Protein AF-A0A858CM31-F1 (afdb_monomer)

Structure (mmCIF, N/CA/C/O backbone):
data_AF-A0A858CM31-F1
#
_entry.id   AF-A0A858CM31-F1
#
loop_
_atom_site.group_PDB
_atom_site.id
_atom_site.type_symbol
_atom_site.label_atom_id
_atom_site.label_alt_id
_atom_site.label_comp_id
_atom_site.label_asym_id
_atom_site.label_entity_id
_atom_site.label_seq_id
_atom_site.pdbx_PDB_ins_code
_atom_site.Cartn_x
_atom_site.Cartn_y
_atom_site.Cartn_z
_atom_site.occupancy
_atom_site.B_iso_or_equiv
_atom_site.auth_seq_id
_atom_site.auth_comp_id
_atom_site.auth_asym_id
_atom_site.auth_atom_id
_atom_site.pdbx_PDB_model_num
ATOM 1 N N . MET A 1 1 ? -11.892 9.711 -0.825 1.00 43.00 1 MET A N 1
ATOM 2 C CA . MET A 1 1 ? -11.082 8.544 -1.219 1.00 43.00 1 MET A CA 1
ATOM 3 C C . MET A 1 1 ? -11.319 7.509 -0.141 1.00 43.00 1 MET A C 1
ATOM 5 O O . MET A 1 1 ? -11.175 7.857 1.019 1.00 43.00 1 MET A O 1
ATOM 9 N N . SER A 1 2 ? -11.860 6.347 -0.487 1.00 52.41 2 SER A N 1
ATOM 10 C CA . SER A 1 2 ? -12.220 5.303 0.479 1.00 52.41 2 SER A CA 1
ATOM 11 C C . SER A 1 2 ? -10.970 4.525 0.893 1.00 52.41 2 SER A C 1
ATOM 13 O O . SER A 1 2 ? -10.257 4.036 0.016 1.00 52.41 2 SER A O 1
ATOM 15 N N . ASP A 1 3 ? -10.716 4.409 2.197 1.00 65.19 3 ASP A N 1
ATOM 16 C CA . ASP A 1 3 ? -9.634 3.590 2.759 1.00 65.19 3 ASP A CA 1
ATOM 17 C C . ASP A 1 3 ? -9.945 2.103 2.543 1.00 65.19 3 ASP A C 1
ATOM 19 O O . ASP A 1 3 ? -10.575 1.444 3.372 1.00 65.19 3 ASP A O 1
ATOM 23 N N . THR A 1 4 ? -9.540 1.565 1.390 1.00 80.25 4 THR A N 1
ATOM 24 C CA . THR A 1 4 ? -9.921 0.212 0.947 1.00 80.25 4 THR A CA 1
ATOM 25 C C . THR A 1 4 ? -9.427 -0.876 1.895 1.00 80.25 4 THR A C 1
ATOM 27 O O . THR A 1 4 ? -10.120 -1.872 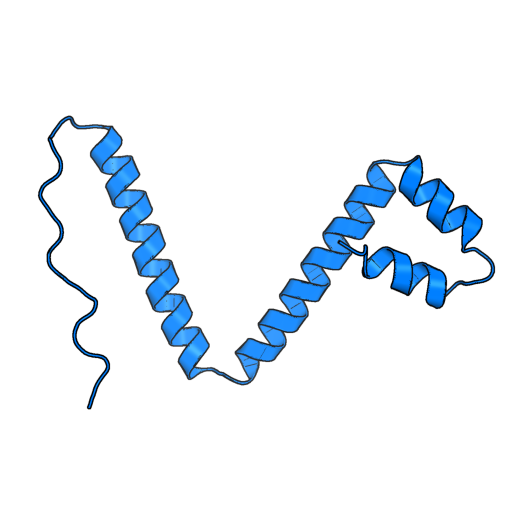2.097 1.00 80.25 4 THR A O 1
ATOM 30 N N . TYR A 1 5 ? -8.271 -0.675 2.530 1.00 85.06 5 TYR A N 1
ATOM 31 C CA . TYR A 1 5 ? -7.736 -1.624 3.503 1.00 85.06 5 TYR A CA 1
ATOM 32 C C . TYR A 1 5 ? -8.515 -1.613 4.829 1.00 85.06 5 TYR A C 1
ATOM 34 O O . TYR A 1 5 ? -8.786 -2.675 5.395 1.00 85.06 5 TYR A O 1
ATOM 42 N N . LEU A 1 6 ? -8.925 -0.433 5.308 1.00 88.94 6 LEU A N 1
ATOM 43 C CA . LEU A 1 6 ? -9.746 -0.294 6.515 1.00 88.94 6 LEU A CA 1
ATOM 44 C C . LEU A 1 6 ? -11.108 -0.968 6.322 1.00 88.94 6 LEU A C 1
ATOM 46 O O . LEU A 1 6 ? -11.501 -1.809 7.127 1.00 88.94 6 LEU A O 1
ATOM 50 N N . GLU A 1 7 ? -11.784 -0.653 5.217 1.00 90.06 7 GLU A N 1
ATOM 51 C CA . GLU A 1 7 ? -13.069 -1.246 4.831 1.00 90.06 7 GLU A CA 1
ATOM 52 C C . GLU A 1 7 ? -12.971 -2.776 4.703 1.00 90.06 7 GLU A C 1
ATOM 54 O O . GLU A 1 7 ? -13.797 -3.512 5.245 1.00 90.06 7 GLU A O 1
ATOM 59 N N . SER A 1 8 ? -11.914 -3.278 4.054 1.00 88.62 8 SER A N 1
ATOM 60 C CA . SER A 1 8 ? -11.646 -4.718 3.936 1.00 88.62 8 SER A CA 1
ATOM 61 C C . SER A 1 8 ? -11.439 -5.380 5.304 1.00 88.62 8 SER A C 1
ATOM 63 O O . SER A 1 8 ? -11.981 -6.455 5.578 1.00 88.62 8 SER A O 1
ATOM 65 N N . THR A 1 9 ? -10.718 -4.712 6.208 1.00 88.88 9 THR A N 1
ATOM 66 C CA . THR A 1 9 ? -10.468 -5.205 7.569 1.00 88.88 9 THR A CA 1
ATOM 67 C C . THR A 1 9 ? -11.755 -5.244 8.396 1.00 88.88 9 THR A C 1
ATOM 69 O O . THR A 1 9 ? -12.032 -6.255 9.042 1.00 88.88 9 THR A O 1
ATOM 72 N N . ILE A 1 10 ? -12.581 -4.196 8.326 1.00 92.38 10 ILE A N 1
ATOM 73 C CA . ILE A 1 10 ? -13.891 -4.133 8.989 1.00 92.38 10 ILE A CA 1
ATOM 74 C C . ILE A 1 10 ? -14.828 -5.217 8.443 1.00 92.38 10 ILE A C 1
ATOM 76 O O . ILE A 1 10 ? -15.455 -5.934 9.219 1.00 92.38 10 ILE A O 1
ATOM 80 N N . SER A 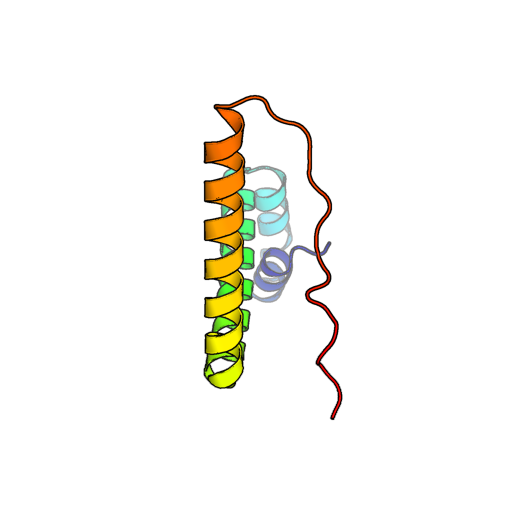1 11 ? -14.878 -5.400 7.122 1.00 92.50 11 SER A N 1
ATOM 81 C CA . SER A 1 11 ? -15.687 -6.442 6.476 1.00 92.50 11 SER A CA 1
ATOM 82 C C . SER A 1 11 ? -15.269 -7.854 6.904 1.00 92.50 11 SER A C 1
ATOM 84 O O . SER A 1 11 ? -16.111 -8.730 7.113 1.00 92.50 11 SER A O 1
ATOM 86 N N . ARG A 1 12 ? -13.964 -8.080 7.105 1.00 93.56 12 ARG A N 1
ATOM 87 C CA . ARG A 1 12 ? -13.430 -9.365 7.577 1.00 93.56 12 ARG A CA 1
ATOM 88 C C . ARG A 1 12 ? -13.696 -9.615 9.063 1.00 93.56 12 ARG A C 1
ATOM 90 O O . ARG A 1 12 ? -13.817 -10.770 9.469 1.00 93.56 12 ARG A O 1
ATOM 97 N N . PHE A 1 13 ? -13.803 -8.551 9.857 1.00 93.75 13 PHE A N 1
ATOM 98 C CA . PHE A 1 13 ? -13.998 -8.605 11.305 1.00 93.75 13 PHE A CA 1
ATOM 99 C C . PHE A 1 13 ? -15.150 -7.692 11.763 1.00 93.75 13 PHE A C 1
ATOM 101 O O . PHE A 1 13 ? -14.935 -6.779 12.563 1.00 93.75 13 PHE A O 1
ATOM 108 N N . PRO A 1 14 ? -16.396 -7.951 11.324 1.00 93.38 14 PRO A N 1
ATOM 109 C CA . PRO A 1 14 ? -17.515 -7.030 11.537 1.00 93.38 14 PRO A CA 1
ATOM 110 C C . PRO A 1 14 ? -17.872 -6.862 13.018 1.00 93.38 14 PRO A C 1
ATOM 112 O O . PRO A 1 14 ? -18.304 -5.793 13.433 1.00 93.38 14 PRO A O 1
ATOM 115 N N . ALA A 1 15 ? -17.626 -7.886 13.841 1.00 96.31 15 ALA A N 1
ATOM 116 C CA . ALA A 1 15 ? -1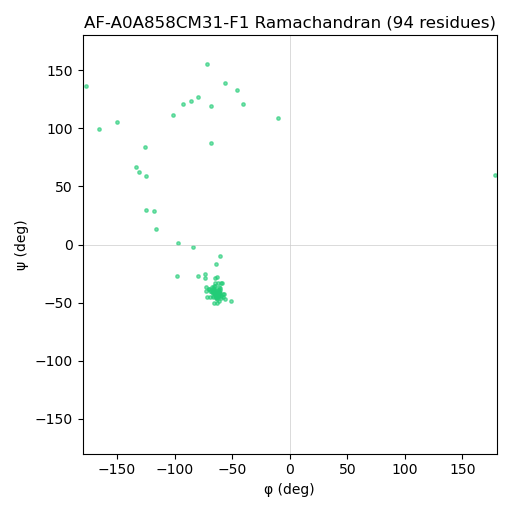7.820 -7.821 15.291 1.00 96.31 15 ALA A CA 1
ATOM 117 C C . ALA A 1 15 ? -16.902 -6.799 15.994 1.00 96.31 15 ALA A C 1
ATOM 119 O O . ALA A 1 15 ? -17.164 -6.434 17.135 1.00 96.31 15 ALA A O 1
ATOM 120 N N . PHE A 1 16 ? -15.835 -6.350 15.327 1.00 94.62 16 PHE A N 1
A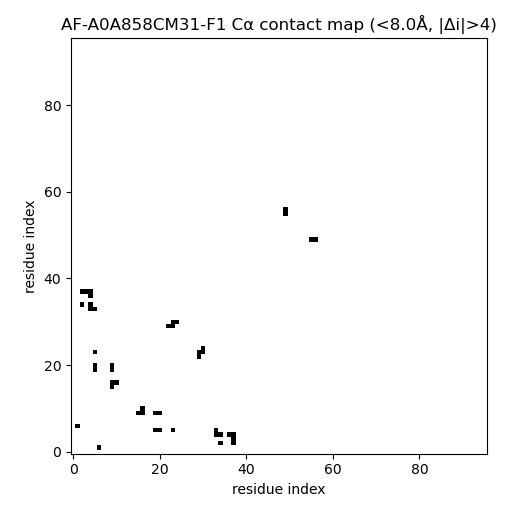TOM 121 C CA . PHE A 1 16 ? -14.858 -5.395 15.849 1.00 94.62 16 PHE A CA 1
ATOM 122 C C . PHE A 1 16 ? -14.850 -4.077 15.065 1.00 94.62 16 PHE A C 1
ATOM 124 O O . PHE A 1 16 ? -13.925 -3.287 15.234 1.00 94.62 16 PHE A O 1
ATOM 131 N N . ALA A 1 17 ? -15.857 -3.832 14.218 1.00 93.50 17 ALA A N 1
ATOM 132 C CA . ALA A 1 17 ? -15.913 -2.671 13.330 1.00 93.50 17 ALA A CA 1
ATOM 133 C C . ALA A 1 17 ? -15.675 -1.346 14.072 1.00 93.50 17 ALA A C 1
ATOM 135 O O . ALA A 1 17 ? -14.820 -0.561 13.666 1.00 93.50 17 ALA A O 1
ATOM 136 N N . ASP A 1 18 ? -16.369 -1.149 15.195 1.00 94.62 18 ASP A N 1
ATOM 137 C CA . ASP A 1 18 ? -16.272 0.075 15.992 1.00 94.62 18 ASP A CA 1
ATOM 138 C C . ASP A 1 18 ? -14.865 0.268 16.573 1.00 94.62 18 ASP A C 1
ATOM 140 O O . ASP A 1 18 ? -14.292 1.348 16.463 1.00 94.62 18 ASP A O 1
ATOM 144 N N . VAL A 1 19 ? -14.268 -0.803 17.106 1.00 95.75 19 VAL A N 1
ATOM 145 C CA . VAL A 1 19 ? -12.917 -0.780 17.690 1.00 95.75 19 VAL A CA 1
ATOM 146 C C . VAL A 1 19 ? -11.858 -0.520 16.618 1.00 95.75 19 VAL A C 1
ATOM 148 O O . VAL A 1 19 ? -10.921 0.241 16.839 1.00 95.75 19 VAL A O 1
ATOM 151 N N . ILE A 1 20 ? -12.002 -1.131 15.441 1.00 92.62 20 ILE A N 1
ATOM 152 C CA . ILE A 1 20 ? -11.091 -0.933 14.308 1.00 92.62 20 ILE A CA 1
ATOM 153 C C . ILE A 1 20 ? -11.172 0.516 13.808 1.00 92.62 20 ILE A C 1
ATOM 155 O O . ILE A 1 20 ? -10.138 1.139 13.568 1.00 92.62 20 ILE A O 1
ATOM 159 N N . ALA A 1 21 ? -12.381 1.071 13.689 1.00 92.56 21 ALA A N 1
ATOM 160 C CA . ALA A 1 21 ? -12.589 2.453 13.269 1.00 92.56 21 ALA A CA 1
ATOM 161 C C . ALA A 1 21 ? -12.065 3.468 14.301 1.00 92.56 21 ALA A C 1
ATOM 163 O O . ALA A 1 21 ? -11.516 4.503 13.922 1.00 92.56 21 ALA A O 1
ATOM 164 N N . GLU A 1 22 ? -12.212 3.176 15.595 1.00 94.62 22 GLU A N 1
ATOM 165 C CA . GLU A 1 22 ? -11.671 3.989 16.688 1.00 94.62 22 GLU A CA 1
ATOM 166 C C . GLU A 1 22 ? -10.137 3.984 16.678 1.00 94.62 22 GLU A C 1
ATOM 168 O O . GLU A 1 22 ? -9.521 5.046 16.604 1.00 94.62 22 GLU A O 1
ATOM 173 N N . LEU A 1 23 ? -9.515 2.802 16.611 1.00 93.81 23 LEU A N 1
ATOM 174 C CA . LEU A 1 23 ? -8.059 2.666 16.500 1.00 93.81 23 LEU A CA 1
ATOM 175 C C . LEU A 1 23 ? -7.504 3.388 15.271 1.00 93.81 23 LEU A C 1
ATOM 177 O O . LEU A 1 23 ? -6.486 4.068 15.364 1.00 93.81 23 LEU A O 1
ATOM 181 N N . TYR A 1 24 ? -8.180 3.278 14.126 1.00 91.50 24 TYR A N 1
ATOM 182 C CA . TYR A 1 24 ? -7.782 3.991 12.918 1.00 91.50 24 TYR A CA 1
ATOM 183 C C . TYR A 1 24 ? -7.893 5.513 13.070 1.00 91.50 24 TYR A C 1
ATOM 185 O O . TYR A 1 24 ? -7.077 6.251 12.531 1.00 91.50 24 TYR A O 1
ATOM 193 N N . ARG A 1 25 ? -8.883 6.029 13.801 1.00 91.88 25 ARG A N 1
ATOM 194 C CA . ARG A 1 25 ? -9.016 7.476 14.014 1.00 91.88 25 ARG A CA 1
ATOM 195 C C . ARG A 1 25 ? -7.933 8.009 14.950 1.00 91.88 25 ARG A C 1
ATOM 197 O O . ARG A 1 25 ? -7.336 9.052 14.666 1.00 91.88 25 ARG A O 1
ATOM 204 N N . ASP A 1 26 ? -7.704 7.294 16.043 1.00 95.88 26 ASP A N 1
ATOM 205 C CA . ASP A 1 26 ? -7.018 7.835 17.212 1.00 95.88 26 ASP A CA 1
ATOM 206 C C . ASP A 1 26 ? -5.527 7.470 17.246 1.00 95.88 26 ASP A C 1
ATOM 208 O O . ASP A 1 26 ? -4.721 8.247 17.763 1.00 95.88 26 ASP A O 1
ATOM 212 N N . ASP A 1 27 ? -5.124 6.350 16.634 1.00 94.06 27 ASP A N 1
ATOM 213 C CA . ASP A 1 27 ? -3.725 5.927 16.575 1.00 94.06 27 ASP A CA 1
ATOM 214 C C . ASP A 1 27 ? -3.087 6.248 15.201 1.00 94.06 27 ASP A C 1
ATOM 216 O O . ASP A 1 27 ? -3.420 5.642 14.174 1.00 94.06 27 ASP A O 1
ATOM 220 N N . PRO A 1 28 ? -2.129 7.195 15.130 1.00 91.88 28 PRO A N 1
ATOM 221 C CA . PRO A 1 28 ? -1.419 7.504 13.890 1.00 91.88 28 PRO A CA 1
ATOM 222 C C . PRO A 1 28 ? -0.590 6.331 13.347 1.00 91.88 28 PRO A C 1
ATOM 224 O O . PRO A 1 28 ? -0.420 6.238 12.131 1.00 91.88 28 PRO A O 1
ATOM 227 N N . ASN A 1 29 ? -0.110 5.418 14.196 1.00 92.12 29 ASN A N 1
ATOM 228 C CA . ASN A 1 29 ? 0.612 4.232 13.737 1.00 92.12 29 ASN A CA 1
ATOM 229 C C . ASN A 1 29 ? -0.329 3.274 13.007 1.00 92.12 29 ASN A C 1
ATOM 231 O O . ASN A 1 29 ? 0.041 2.731 11.968 1.00 92.12 29 ASN A O 1
ATOM 235 N N . VAL A 1 30 ? -1.559 3.105 13.503 1.00 89.00 30 VAL A N 1
ATOM 236 C CA . VAL A 1 30 ? -2.573 2.268 12.844 1.00 89.00 30 VAL A CA 1
ATOM 237 C C . VAL A 1 30 ? -2.921 2.832 11.467 1.00 89.00 30 VAL A C 1
ATOM 239 O O . VAL A 1 30 ? -2.993 2.066 10.506 1.00 89.00 30 VAL A O 1
ATOM 242 N N . ARG A 1 31 ? -3.052 4.159 11.334 1.00 90.31 31 ARG A N 1
ATOM 243 C CA . ARG A 1 31 ? -3.248 4.806 10.021 1.00 90.31 31 ARG A CA 1
ATOM 244 C C . ARG A 1 31 ? -2.089 4.562 9.074 1.00 90.31 31 ARG A C 1
ATOM 246 O O . ARG A 1 31 ? -2.317 4.135 7.948 1.00 90.31 31 ARG A O 1
ATOM 253 N N . SER A 1 32 ? -0.865 4.780 9.551 1.00 89.75 32 SER A N 1
ATOM 254 C CA . SER A 1 32 ? 0.349 4.554 8.765 1.00 89.75 32 SER A CA 1
ATOM 255 C C . SER A 1 32 ? 0.415 3.119 8.238 1.00 89.75 32 SER A C 1
ATOM 257 O O . SER A 1 32 ? 0.599 2.902 7.044 1.00 89.75 32 SER A O 1
ATOM 259 N N . VAL A 1 33 ? 0.152 2.130 9.101 1.00 88.62 33 VAL A N 1
ATOM 260 C CA . VAL A 1 33 ? 0.129 0.714 8.708 1.00 88.62 33 VAL A CA 1
ATOM 261 C C . VAL A 1 33 ? -0.974 0.433 7.689 1.00 88.62 33 VAL A C 1
ATOM 263 O O . VAL A 1 33 ? -0.737 -0.280 6.718 1.00 88.62 33 VAL A O 1
ATOM 266 N N . CYS A 1 34 ? -2.180 0.972 7.876 1.00 86.88 34 CYS A N 1
ATOM 267 C CA . CYS A 1 34 ? -3.266 0.775 6.914 1.00 86.88 34 CYS A CA 1
ATOM 268 C C . CYS A 1 34 ? -2.924 1.361 5.537 1.00 86.88 34 CYS A C 1
ATOM 270 O O . CYS A 1 34 ? -3.205 0.726 4.521 1.00 86.88 34 CYS A O 1
ATOM 272 N N . GLN A 1 35 ? -2.277 2.526 5.509 1.00 86.12 35 GLN A N 1
ATOM 273 C CA . GLN A 1 35 ? -1.848 3.179 4.278 1.00 86.12 35 GLN A CA 1
ATOM 274 C C . GLN A 1 35 ? -0.713 2.404 3.589 1.00 86.12 35 GLN A C 1
ATOM 276 O O . GLN A 1 35 ? -0.814 2.107 2.402 1.00 86.12 35 GLN A O 1
ATOM 281 N N . GLU A 1 36 ? 0.304 1.963 4.335 1.00 86.88 36 GLU A N 1
ATOM 282 C CA . GLU A 1 36 ? 1.391 1.119 3.814 1.00 86.88 36 GLU A CA 1
ATOM 283 C C . GLU A 1 36 ? 0.847 -0.179 3.193 1.00 86.88 36 GLU A C 1
ATOM 285 O O . GLU A 1 36 ? 1.270 -0.611 2.117 1.00 86.88 36 GLU A O 1
ATOM 290 N N . LYS A 1 37 ? -0.127 -0.818 3.855 1.00 84.69 37 LYS A N 1
ATOM 291 C CA . LYS A 1 37 ? -0.764 -2.037 3.339 1.00 84.69 37 LYS A CA 1
ATOM 292 C C . LYS A 1 37 ? -1.536 -1.776 2.051 1.00 84.69 37 LYS A C 1
ATOM 294 O O . LYS A 1 37 ? -1.452 -2.598 1.141 1.00 84.69 37 LYS A O 1
ATOM 299 N N . GLN A 1 38 ? -2.238 -0.651 1.965 1.00 84.06 38 GLN A N 1
ATOM 30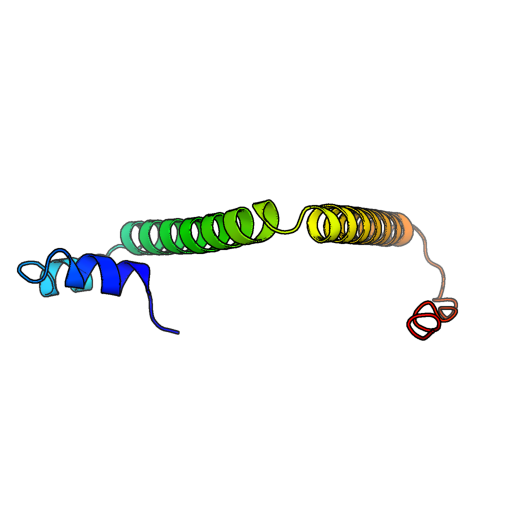0 C CA . GLN A 1 38 ? -2.953 -0.248 0.759 1.00 84.06 38 GLN A CA 1
ATOM 301 C C . GLN A 1 38 ? -1.988 0.020 -0.405 1.00 84.06 38 GLN A C 1
ATOM 303 O O . GLN A 1 38 ? -2.203 -0.477 -1.507 1.00 84.06 38 GLN A O 1
ATOM 308 N N . GLU A 1 39 ? -0.897 0.748 -0.163 1.00 80.88 39 GLU A N 1
ATOM 309 C CA . GLU A 1 39 ? 0.133 1.023 -1.172 1.00 80.88 39 GLU A CA 1
ATOM 310 C C . GLU A 1 39 ? 0.773 -0.267 -1.688 1.00 80.88 39 GLU A C 1
ATOM 312 O O . GLU A 1 39 ? 0.945 -0.447 -2.896 1.00 80.88 39 GLU A O 1
ATOM 317 N N . LYS A 1 40 ? 1.059 -1.208 -0.782 1.00 78.81 40 LYS A N 1
ATOM 318 C CA . LYS A 1 40 ? 1.587 -2.518 -1.153 1.00 78.81 40 LYS A CA 1
ATOM 319 C C . LYS A 1 40 ? 0.603 -3.320 -2.006 1.00 78.81 40 LYS A C 1
ATOM 321 O O . LYS A 1 40 ? 1.021 -3.914 -2.993 1.00 78.81 40 LYS A O 1
ATOM 326 N N . GLU A 1 41 ? -0.682 -3.329 -1.657 1.00 80.50 41 GLU A N 1
ATOM 327 C CA . GLU A 1 41 ? -1.713 -4.027 -2.435 1.00 80.50 41 GLU A CA 1
ATOM 328 C C . GLU A 1 41 ? -1.824 -3.453 -3.855 1.00 80.50 41 GLU A C 1
ATOM 330 O O . GLU A 1 41 ? -1.836 -4.207 -4.827 1.00 80.50 41 GLU A O 1
ATOM 335 N N . VAL A 1 42 ? -1.802 -2.123 -3.997 1.00 77.88 42 VAL A N 1
ATOM 336 C CA . VAL A 1 42 ? -1.784 -1.456 -5.310 1.00 77.88 42 VAL A CA 1
ATOM 337 C C . VAL A 1 42 ? -0.527 -1.825 -6.101 1.00 77.88 42 VAL A C 1
ATOM 339 O O . VAL A 1 42 ? -0.619 -2.130 -7.291 1.00 77.88 42 VAL A O 1
ATOM 342 N N . ALA A 1 43 ? 0.641 -1.840 -5.455 1.00 73.00 43 ALA A N 1
ATOM 343 C CA . ALA A 1 43 ? 1.900 -2.213 -6.094 1.00 73.00 43 ALA A CA 1
ATOM 344 C C . ALA A 1 43 ? 1.924 -3.687 -6.531 1.00 73.00 43 ALA A C 1
ATOM 346 O O . ALA A 1 43 ? 2.442 -3.999 -7.602 1.00 73.00 43 ALA A O 1
ATOM 347 N N . ASP A 1 44 ? 1.355 -4.591 -5.734 1.00 74.94 44 ASP A N 1
ATOM 348 C CA . ASP A 1 44 ? 1.272 -6.014 -6.062 1.00 74.94 44 ASP A CA 1
ATOM 349 C C . ASP A 1 44 ? 0.288 -6.261 -7.222 1.00 74.94 44 ASP A C 1
ATOM 351 O O . ASP A 1 44 ? 0.599 -7.035 -8.128 1.00 74.94 44 ASP A O 1
ATOM 355 N N . VAL A 1 45 ? -0.841 -5.540 -7.273 1.00 78.81 45 VAL A N 1
ATOM 356 C CA . VAL A 1 45 ? -1.771 -5.568 -8.420 1.00 78.81 45 VAL A CA 1
ATOM 357 C C . VAL A 1 45 ? -1.107 -5.024 -9.685 1.00 78.81 45 VAL A C 1
ATOM 359 O O . VAL A 1 45 ? -1.209 -5.644 -10.743 1.00 78.81 45 VAL A O 1
ATOM 362 N N . ALA A 1 46 ? -0.394 -3.899 -9.591 1.00 73.06 46 ALA A N 1
ATOM 363 C CA . ALA A 1 46 ? 0.346 -3.341 -10.721 1.00 73.06 46 ALA A CA 1
ATOM 364 C C . ALA A 1 46 ? 1.426 -4.313 -11.220 1.00 73.06 46 ALA A C 1
ATOM 366 O O . ALA A 1 46 ? 1.552 -4.524 -12.423 1.00 73.06 46 ALA A O 1
ATOM 367 N N . ARG A 1 47 ? 2.154 -4.967 -10.304 1.00 71.88 47 ARG A N 1
ATOM 368 C CA . ARG A 1 47 ? 3.176 -5.962 -10.648 1.00 71.88 47 ARG A CA 1
ATOM 369 C C . ARG A 1 47 ? 2.573 -7.175 -11.349 1.00 71.88 47 ARG A C 1
ATOM 371 O O . ARG A 1 47 ? 3.079 -7.561 -12.393 1.00 71.88 47 ARG A O 1
ATOM 378 N N . SER A 1 48 ? 1.474 -7.722 -10.828 1.00 77.75 48 SER A N 1
ATOM 379 C CA . SER A 1 48 ? 0.754 -8.825 -11.478 1.00 77.75 48 SER A CA 1
ATOM 380 C C . SER A 1 48 ? 0.244 -8.427 -12.864 1.00 77.75 48 SER A C 1
ATOM 382 O O . SER A 1 48 ? 0.344 -9.209 -13.801 1.00 77.75 48 SER A O 1
ATOM 384 N N . HIS A 1 49 ? -0.239 -7.193 -13.027 1.00 70.75 49 HIS A N 1
ATOM 385 C CA . HIS A 1 49 ? -0.655 -6.684 -14.332 1.00 70.75 49 HIS A CA 1
ATOM 386 C C . HIS A 1 49 ? 0.515 -6.559 -15.324 1.00 70.75 49 HIS A C 1
ATOM 388 O O . HIS A 1 49 ? 0.332 -6.748 -16.525 1.00 70.75 49 HIS A O 1
ATOM 394 N N . TRP A 1 50 ? 1.716 -6.246 -14.835 1.00 69.25 50 TRP A N 1
ATOM 395 C CA . TRP A 1 50 ? 2.919 -6.137 -15.660 1.00 69.25 50 TRP A CA 1
ATOM 396 C C . TRP A 1 50 ? 3.558 -7.485 -16.000 1.00 69.25 50 TRP A C 1
ATOM 398 O O . TRP A 1 50 ? 4.172 -7.590 -17.059 1.00 69.25 50 TRP A O 1
ATOM 408 N N . GLU A 1 51 ? 3.386 -8.516 -15.168 1.00 68.50 51 GLU A N 1
ATOM 409 C CA . GLU A 1 51 ? 3.833 -9.883 -15.484 1.00 68.50 51 GLU A CA 1
ATOM 410 C C . GLU A 1 51 ? 3.185 -10.418 -16.773 1.00 68.50 51 GLU A C 1
ATOM 412 O O . GLU A 1 51 ? 3.848 -11.096 -17.557 1.00 68.50 51 GLU A O 1
ATOM 417 N N . ASP A 1 52 ? 1.940 -10.025 -17.052 1.00 69.50 52 ASP A N 1
ATOM 418 C CA . ASP A 1 52 ? 1.215 -10.400 -18.271 1.00 69.50 52 ASP A CA 1
ATOM 419 C C . ASP A 1 52 ? 1.523 -9.494 -19.486 1.00 69.50 52 ASP A C 1
ATOM 421 O O . ASP A 1 52 ? 1.005 -9.723 -20.582 1.00 69.50 52 ASP A O 1
ATOM 425 N N . MET A 1 53 ? 2.361 -8.458 -19.330 1.00 71.94 53 MET A N 1
ATOM 426 C CA . MET A 1 53 ? 2.693 -7.494 -20.391 1.00 71.94 53 MET A CA 1
ATOM 427 C C . MET A 1 53 ? 4.207 -7.217 -20.489 1.00 71.94 53 MET A C 1
ATOM 429 O O . MET A 1 53 ? 4.650 -6.086 -20.257 1.00 71.94 53 MET A O 1
ATOM 433 N N . PRO A 1 54 ? 5.024 -8.210 -20.886 1.00 67.81 54 PRO A N 1
ATOM 434 C CA . PRO A 1 54 ? 6.485 -8.076 -20.946 1.00 67.81 54 PRO A CA 1
ATOM 435 C C . PRO A 1 54 ? 6.963 -6.960 -21.892 1.00 67.81 54 PRO A C 1
ATOM 437 O O . PRO A 1 54 ? 7.945 -6.270 -21.605 1.00 67.81 54 PRO A O 1
ATOM 440 N N . ASP A 1 55 ? 6.231 -6.717 -22.981 1.00 72.50 55 ASP A N 1
ATOM 441 C CA . ASP A 1 55 ? 6.544 -5.644 -23.930 1.00 72.50 55 ASP A CA 1
ATOM 442 C C . ASP A 1 55 ? 6.352 -4.252 -23.298 1.00 72.50 55 ASP A C 1
ATOM 444 O O . ASP A 1 55 ? 7.165 -3.351 -23.503 1.00 72.50 55 ASP A O 1
ATOM 448 N N . ARG A 1 56 ? 5.335 -4.094 -22.437 1.00 67.69 56 ARG A N 1
ATOM 449 C CA . ARG A 1 56 ? 5.092 -2.853 -21.682 1.00 67.69 56 ARG A CA 1
ATOM 450 C C . ARG A 1 56 ? 6.103 -2.649 -20.566 1.00 67.69 56 ARG A C 1
ATOM 452 O O . ARG A 1 56 ? 6.490 -1.517 -20.308 1.00 67.69 56 ARG A O 1
ATOM 459 N N . ALA A 1 57 ? 6.544 -3.715 -19.899 1.00 68.31 57 ALA A N 1
ATOM 460 C CA . ALA A 1 57 ? 7.588 -3.612 -18.879 1.00 68.31 57 ALA A CA 1
ATOM 461 C C . ALA A 1 57 ? 8.899 -3.066 -19.475 1.00 68.31 57 ALA A C 1
ATOM 463 O O . ALA A 1 57 ? 9.569 -2.243 -18.853 1.00 68.31 57 ALA A O 1
ATOM 464 N N . THR A 1 58 ? 9.219 -3.465 -20.710 1.00 74.50 58 THR A N 1
ATOM 465 C CA . THR A 1 58 ? 10.369 -2.943 -21.462 1.00 74.50 58 THR A CA 1
ATOM 466 C C . THR A 1 58 ? 10.180 -1.465 -21.816 1.00 74.50 58 THR A C 1
ATOM 468 O O . THR A 1 58 ? 11.084 -0.661 -21.595 1.00 74.50 58 THR A O 1
ATOM 471 N N . GLU A 1 59 ? 8.995 -1.088 -22.302 1.00 75.69 59 GLU A N 1
ATOM 472 C CA . GLU A 1 59 ? 8.635 0.304 -22.603 1.00 75.69 59 GLU A CA 1
ATOM 473 C C . GLU A 1 59 ? 8.712 1.201 -21.353 1.00 75.69 59 GLU A C 1
ATOM 475 O O . GLU A 1 59 ? 9.327 2.267 -21.382 1.00 75.69 59 GLU A O 1
ATOM 480 N N . TYR A 1 60 ? 8.166 0.754 -20.218 1.00 77.00 60 TYR A N 1
ATOM 481 C CA . TYR A 1 60 ? 8.245 1.492 -18.957 1.00 77.00 60 TYR A CA 1
ATOM 482 C C . TYR A 1 60 ? 9.675 1.604 -18.430 1.00 77.00 60 TYR A C 1
ATOM 484 O O . TYR A 1 60 ? 10.028 2.654 -17.899 1.00 77.00 60 TYR A O 1
ATOM 492 N N . GLY A 1 61 ? 10.507 0.574 -18.610 1.00 75.50 61 GLY A N 1
ATOM 493 C CA . GLY A 1 61 ? 11.932 0.640 -18.283 1.00 75.50 61 GLY A CA 1
ATOM 494 C C . GLY A 1 61 ? 12.659 1.736 -19.066 1.00 75.50 61 GLY A C 1
ATOM 495 O O . GLY A 1 61 ? 13.394 2.523 -18.475 1.00 75.50 61 GLY A O 1
ATOM 496 N N . GLN A 1 62 ? 12.385 1.850 -20.369 1.00 81.12 62 GLN A N 1
ATOM 497 C CA . GLN A 1 62 ? 12.950 2.906 -21.218 1.00 81.12 62 GLN A CA 1
ATOM 498 C C . GLN A 1 62 ? 12.463 4.300 -20.803 1.00 81.12 62 GLN A C 1
ATOM 500 O O . GLN A 1 62 ? 13.252 5.238 -20.736 1.00 81.12 62 GLN A O 1
ATOM 505 N N . ILE A 1 63 ? 11.174 4.440 -20.477 1.00 80.31 63 ILE A N 1
ATOM 506 C CA . ILE A 1 63 ? 10.611 5.708 -19.990 1.00 80.31 63 ILE A CA 1
ATOM 507 C C . ILE A 1 63 ? 11.261 6.117 -18.662 1.00 80.31 63 ILE A C 1
ATOM 509 O O . ILE A 1 63 ? 11.600 7.287 -18.488 1.00 80.31 63 ILE A O 1
ATOM 513 N N . LEU A 1 64 ? 11.460 5.171 -17.739 1.00 80.94 64 LEU A N 1
ATOM 514 C CA . LEU A 1 64 ? 12.100 5.438 -16.451 1.00 80.94 64 LEU A CA 1
ATOM 515 C C . LEU A 1 64 ? 13.550 5.904 -16.638 1.00 80.94 64 LEU A C 1
ATOM 517 O O . LEU A 1 64 ? 13.943 6.913 -16.062 1.00 80.94 64 LEU A O 1
ATOM 521 N N . GLU A 1 65 ? 14.311 5.232 -17.505 1.00 85.19 65 GLU A N 1
ATOM 522 C CA . GLU A 1 65 ? 15.687 5.609 -17.846 1.00 85.19 65 GLU A CA 1
ATOM 523 C C . GLU A 1 65 ? 15.752 7.007 -18.487 1.00 85.19 65 GLU A C 1
ATOM 525 O O . GLU A 1 65 ? 16.637 7.805 -18.169 1.00 85.19 65 GLU A O 1
ATOM 530 N N . CYS A 1 66 ? 14.798 7.359 -19.356 1.00 83.62 66 CYS A N 1
ATOM 531 C CA . CYS A 1 66 ? 14.700 8.712 -19.905 1.00 83.62 66 CYS A CA 1
ATOM 532 C C . CYS A 1 66 ? 14.434 9.762 -18.815 1.00 83.62 66 CYS A C 1
ATOM 534 O O . CYS A 1 66 ? 15.094 10.801 -18.807 1.00 83.62 66 CYS A O 1
ATOM 536 N N . LEU A 1 67 ? 13.511 9.489 -17.889 1.00 85.12 67 LEU A N 1
ATOM 537 C CA . LEU A 1 67 ? 13.174 10.399 -16.789 1.00 85.12 67 LEU A CA 1
ATOM 538 C C . LEU A 1 67 ? 14.335 10.572 -15.801 1.00 85.12 67 LEU A C 1
ATOM 540 O O . LEU A 1 67 ? 14.597 11.686 -15.353 1.00 85.12 67 LEU A O 1
ATOM 544 N N . 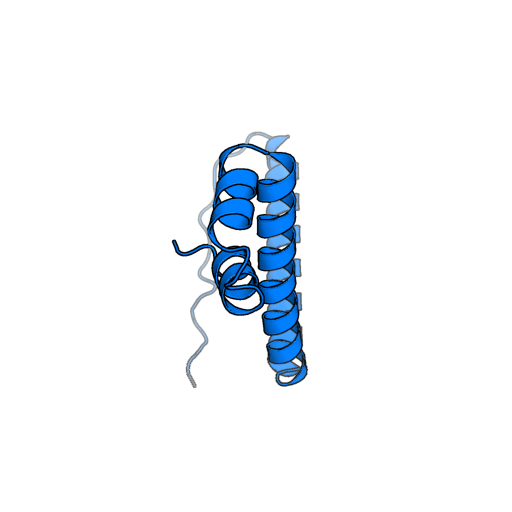GLU A 1 68 ? 15.059 9.499 -15.478 1.00 83.38 68 GLU A N 1
ATOM 545 C CA . GLU A 1 68 ? 16.245 9.556 -14.616 1.00 83.38 68 GLU A CA 1
ATOM 546 C C . GLU A 1 68 ? 17.369 10.373 -15.259 1.00 83.38 68 GLU A C 1
ATOM 548 O O . GLU A 1 68 ? 17.981 11.215 -14.598 1.00 83.38 68 GLU A O 1
ATOM 553 N N . ASN A 1 69 ? 17.603 10.193 -16.561 1.00 84.00 69 ASN A N 1
ATOM 554 C CA . ASN A 1 69 ? 18.577 10.989 -17.303 1.00 84.00 69 ASN A CA 1
ATOM 555 C C . ASN A 1 69 ? 18.174 12.470 -17.391 1.00 84.00 69 ASN A C 1
ATOM 557 O O . A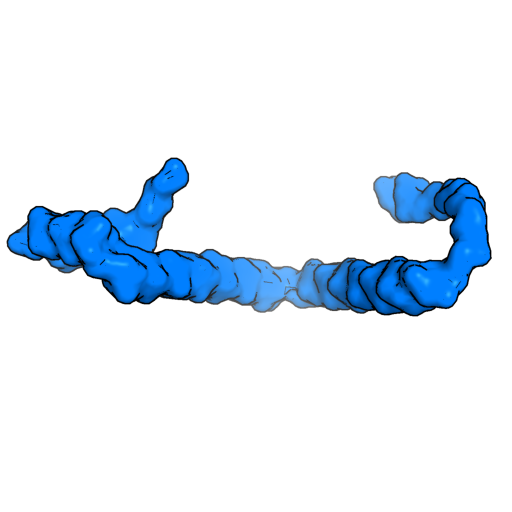SN A 1 69 ? 19.026 13.342 -17.226 1.00 84.00 69 ASN A O 1
ATOM 561 N N . GLU A 1 70 ? 16.890 12.774 -17.603 1.00 81.81 70 GLU A N 1
ATOM 562 C CA . GLU A 1 70 ? 16.376 14.149 -17.605 1.00 81.81 70 GLU A CA 1
ATOM 563 C C . GLU A 1 70 ? 16.511 14.807 -16.225 1.00 81.81 70 GLU A C 1
ATOM 565 O O . GLU A 1 70 ? 16.929 15.964 -16.122 1.00 81.81 70 GLU A O 1
ATOM 570 N N . PHE A 1 71 ? 16.223 14.064 -15.153 1.00 82.12 71 PHE A N 1
ATOM 571 C CA . PHE A 1 71 ? 16.426 14.518 -13.780 1.00 82.12 71 PHE A CA 1
ATOM 572 C C . PHE A 1 71 ? 17.908 14.797 -13.490 1.00 82.12 71 PHE A C 1
ATOM 574 O O . PHE A 1 71 ? 18.257 15.843 -12.943 1.00 82.12 71 PHE A O 1
ATOM 581 N N . LEU A 1 72 ? 18.805 13.899 -13.902 1.00 81.75 72 LEU A N 1
ATOM 582 C CA . LEU A 1 72 ? 20.248 14.088 -13.751 1.00 81.75 72 LEU A CA 1
ATOM 583 C C . LEU A 1 72 ? 20.759 15.280 -14.564 1.00 81.75 72 LEU A C 1
ATOM 585 O O . LEU A 1 72 ? 21.594 16.033 -14.061 1.00 81.75 72 LEU A O 1
ATOM 589 N N . ASP A 1 73 ? 20.250 15.498 -15.776 1.00 78.62 73 ASP A N 1
ATOM 590 C CA . ASP A 1 73 ? 20.601 16.650 -16.609 1.00 78.62 73 ASP A CA 1
ATOM 591 C C . ASP A 1 73 ? 20.085 17.962 -15.999 1.00 78.62 73 ASP A C 1
ATOM 593 O O . ASP A 1 73 ? 20.821 18.944 -15.940 1.00 78.62 73 ASP A O 1
ATOM 597 N N . THR A 1 74 ? 18.868 17.985 -15.448 1.00 73.00 74 THR A N 1
ATOM 598 C CA . THR A 1 74 ? 18.326 19.171 -14.758 1.00 73.00 74 THR A CA 1
ATOM 599 C C . THR A 1 74 ? 19.061 19.488 -13.457 1.00 73.00 74 THR A C 1
ATOM 601 O O . THR A 1 74 ? 19.374 20.655 -13.210 1.00 73.00 74 THR A O 1
ATOM 604 N N . VAL A 1 75 ? 19.411 18.484 -12.649 1.00 72.44 75 VAL A N 1
ATOM 605 C CA . VAL A 1 75 ? 20.227 18.670 -11.435 1.00 72.44 75 VAL A CA 1
ATOM 606 C C . VAL A 1 75 ? 21.656 19.102 -11.789 1.00 72.44 75 VAL A C 1
ATOM 608 O O . VAL A 1 75 ? 22.211 19.996 -11.146 1.00 72.44 75 VAL A O 1
ATOM 611 N N . SER A 1 76 ? 22.238 18.541 -12.852 1.00 65.12 76 SER A N 1
ATOM 612 C CA . SER A 1 76 ? 23.579 18.909 -13.328 1.00 65.12 76 SER A CA 1
ATOM 613 C C . SER A 1 76 ? 23.613 20.316 -13.938 1.00 65.12 76 SER A C 1
ATOM 615 O O . SER A 1 76 ? 24.548 21.078 -13.689 1.00 65.12 76 SER A O 1
ATOM 617 N N . LYS A 1 77 ? 22.566 20.713 -14.673 1.00 58.22 77 LYS A N 1
ATOM 618 C CA . LYS A 1 77 ? 22.397 22.067 -15.234 1.00 58.22 77 LYS A CA 1
ATOM 619 C C . LYS A 1 77 ? 22.034 23.114 -14.183 1.00 58.22 77 LYS A C 1
ATOM 621 O O . LYS A 1 77 ? 22.398 24.275 -14.341 1.00 58.22 77 LYS A O 1
ATOM 626 N N . GLY A 1 78 ? 21.423 22.719 -13.065 1.00 50.75 78 GLY A N 1
ATOM 627 C CA . GLY A 1 78 ? 21.185 23.586 -11.902 1.00 50.75 78 GLY A CA 1
ATOM 628 C C . GLY A 1 78 ? 22.459 24.148 -11.252 1.00 50.75 78 GLY A C 1
ATOM 629 O O . GLY A 1 78 ? 22.375 25.066 -10.440 1.00 50.75 78 GLY A O 1
ATOM 630 N N . SER A 1 79 ? 23.640 23.653 -11.644 1.00 52.09 79 SER A N 1
ATOM 631 C CA . SER A 1 79 ? 24.949 24.173 -11.224 1.00 52.09 79 SER A CA 1
ATOM 632 C C . SER A 1 79 ? 25.594 25.142 -12.235 1.00 52.09 79 SER A C 1
ATOM 634 O O . SER A 1 79 ? 26.695 25.632 -11.988 1.00 52.09 79 SER A O 1
ATOM 636 N N . GLY A 1 80 ? 24.937 25.461 -13.360 1.00 49.12 80 GLY A N 1
ATOM 637 C CA . GLY A 1 80 ? 25.495 26.323 -14.407 1.00 49.12 80 GLY A CA 1
ATOM 638 C C . GLY A 1 80 ? 24.436 27.118 -15.174 1.00 49.12 80 GLY A C 1
ATOM 639 O O . GLY A 1 80 ? 23.747 26.597 -16.040 1.00 49.12 80 GLY A O 1
ATOM 640 N N . SER A 1 81 ? 24.361 28.414 -14.874 1.00 51.47 81 SER A N 1
ATOM 641 C CA . SER A 1 81 ? 23.594 29.456 -15.572 1.00 51.47 81 SER A CA 1
ATOM 642 C C . SER A 1 81 ? 23.624 29.356 -17.113 1.00 51.47 81 SER A C 1
ATOM 644 O O . SER A 1 81 ? 24.683 29.529 -17.716 1.00 51.47 81 SER A O 1
ATOM 646 N N . GLY A 1 82 ? 22.458 29.221 -17.759 1.00 43.34 82 GLY A N 1
ATOM 647 C CA . GLY A 1 82 ? 22.277 29.414 -19.208 1.00 43.34 82 GLY A CA 1
ATOM 648 C C . GLY A 1 82 ? 20.807 29.265 -19.653 1.00 43.34 82 GLY A C 1
ATOM 649 O O . GLY A 1 82 ? 20.132 28.369 -19.155 1.00 43.34 82 GLY A O 1
ATOM 650 N N . PRO A 1 83 ? 20.269 30.140 -20.531 1.00 45.38 83 PRO A N 1
ATOM 651 C CA . PRO A 1 83 ? 18.833 30.208 -20.827 1.00 45.38 83 PRO A CA 1
ATOM 652 C C . PRO A 1 83 ? 18.325 29.015 -21.664 1.00 45.38 83 PRO A C 1
ATOM 654 O O . PRO A 1 83 ? 19.103 28.412 -22.407 1.00 45.38 83 PRO A O 1
ATOM 657 N N . PRO A 1 84 ? 17.019 28.688 -21.578 1.00 47.41 84 PRO A N 1
ATOM 658 C CA . PRO A 1 84 ? 16.446 27.494 -22.190 1.00 47.41 84 PRO A CA 1
ATOM 659 C C . PRO A 1 84 ? 16.458 27.608 -23.718 1.00 47.41 84 PRO A C 1
ATOM 661 O O . PRO A 1 84 ? 15.833 28.504 -24.285 1.00 47.41 84 PRO A O 1
ATOM 664 N N . GLN A 1 85 ? 17.150 26.691 -24.397 1.00 49.56 85 GLN A N 1
ATOM 665 C CA . GLN A 1 85 ? 16.950 26.482 -25.829 1.00 49.56 85 GLN A CA 1
ATOM 666 C C . GLN A 1 85 ? 15.796 25.504 -26.039 1.00 49.56 85 GLN A C 1
ATOM 668 O O . GLN A 1 85 ? 15.785 24.397 -25.507 1.00 49.56 85 GLN A O 1
ATOM 673 N N . SER A 1 86 ? 14.812 25.980 -26.798 1.00 54.56 86 SER A N 1
ATOM 674 C CA . SER A 1 86 ? 13.575 25.311 -27.175 1.00 54.56 86 SER A CA 1
ATOM 675 C C . SER A 1 86 ? 13.774 23.868 -27.646 1.00 54.56 86 SER A C 1
ATOM 677 O O . SER A 1 86 ? 14.615 23.585 -28.499 1.00 54.56 86 SER A O 1
ATOM 679 N N . ALA A 1 87 ? 12.933 22.982 -27.115 1.00 49.41 87 ALA A N 1
ATOM 680 C CA . ALA A 1 87 ? 12.814 21.577 -27.481 1.00 49.41 87 ALA A CA 1
ATOM 681 C C . ALA A 1 87 ? 12.531 21.370 -28.985 1.00 49.41 87 ALA 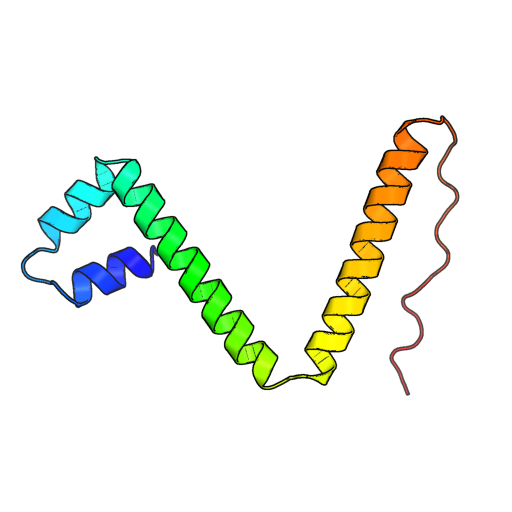A C 1
ATOM 683 O O . ALA A 1 87 ? 11.666 22.060 -29.535 1.00 49.41 87 ALA A O 1
ATOM 684 N N . PRO A 1 88 ? 13.155 20.378 -29.649 1.00 45.41 88 PRO A N 1
ATOM 685 C CA . PRO A 1 88 ? 12.627 19.827 -30.884 1.00 45.41 88 PRO A CA 1
ATOM 686 C C . PRO A 1 88 ? 11.735 18.608 -30.589 1.00 45.41 88 PRO A C 1
ATOM 688 O O . PRO A 1 88 ? 12.162 17.625 -29.994 1.00 45.41 88 PRO A O 1
ATOM 691 N N . ASN A 1 89 ? 10.479 18.725 -31.024 1.00 53.78 89 ASN A N 1
ATOM 692 C CA . ASN A 1 89 ? 9.459 17.690 -31.238 1.00 53.78 89 ASN A CA 1
ATOM 693 C C . ASN A 1 89 ? 9.929 16.221 -31.157 1.00 53.78 89 ASN A C 1
ATOM 695 O O . ASN A 1 89 ? 10.514 15.711 -32.110 1.00 53.78 89 ASN A O 1
ATOM 699 N N . ALA A 1 90 ? 9.529 15.509 -30.100 1.00 49.53 90 ALA A N 1
ATOM 700 C CA . ALA A 1 90 ? 9.650 14.049 -29.988 1.00 49.53 90 ALA A CA 1
ATOM 701 C C . ALA A 1 90 ? 8.283 13.339 -29.856 1.00 49.53 90 ALA A C 1
ATOM 703 O O . ALA A 1 90 ? 8.187 12.282 -29.248 1.00 49.53 90 ALA A O 1
ATOM 704 N N . LEU A 1 91 ? 7.206 13.911 -30.414 1.00 52.12 91 LEU A N 1
ATOM 705 C CA . LEU A 1 91 ? 5.868 13.285 -30.435 1.00 52.12 91 LEU A CA 1
ATOM 706 C C . LEU A 1 91 ? 5.273 13.160 -31.842 1.00 52.12 91 LEU A C 1
ATOM 708 O O . LEU A 1 91 ? 4.059 13.174 -32.022 1.00 52.12 91 LEU A O 1
ATOM 712 N N . HIS A 1 92 ? 6.115 13.021 -32.862 1.00 48.19 92 HIS A N 1
ATOM 713 C CA . HIS A 1 92 ? 5.641 12.736 -34.210 1.00 48.19 92 HIS A CA 1
ATOM 714 C C . HIS A 1 92 ? 6.357 11.498 -34.725 1.00 48.19 92 HIS A C 1
ATOM 716 O O . HIS A 1 92 ? 7.408 11.636 -35.330 1.00 48.19 92 HIS A O 1
ATOM 722 N N . ASN A 1 93 ? 5.843 10.312 -34.378 1.00 46.81 93 ASN A N 1
ATOM 723 C CA . ASN A 1 93 ? 5.887 9.076 -35.181 1.00 46.81 93 ASN A CA 1
ATOM 724 C C . ASN A 1 93 ? 5.220 7.917 -34.418 1.00 46.81 93 ASN A C 1
ATOM 726 O O . ASN A 1 93 ? 5.826 6.889 -34.142 1.00 46.81 93 ASN A O 1
ATOM 730 N N . LEU A 1 94 ? 3.939 8.087 -34.089 1.00 45.25 94 LEU A N 1
ATOM 731 C CA . LEU A 1 94 ? 3.053 6.988 -33.692 1.00 45.25 94 LEU A CA 1
ATOM 732 C C . LEU A 1 94 ? 1.821 7.002 -34.604 1.00 45.25 94 LEU A C 1
ATOM 734 O O . LEU A 1 94 ? 0.690 7.208 -34.173 1.00 45.25 94 LEU A O 1
ATOM 738 N N . LYS A 1 95 ? 2.080 6.868 -35.909 1.00 44.81 95 LYS A N 1
ATOM 739 C CA . LYS A 1 95 ? 1.113 6.413 -36.910 1.00 44.81 95 LYS A CA 1
ATOM 740 C C . LYS A 1 95 ? 1.868 6.064 -38.193 1.00 44.81 95 LYS A C 1
ATOM 742 O O . LYS A 1 95 ? 2.292 6.968 -38.902 1.00 44.81 95 LYS A O 1
ATOM 747 N N . GLU A 1 96 ? 2.128 4.782 -38.408 1.00 41.62 96 GLU A N 1
ATOM 748 C CA . GLU A 1 96 ? 1.538 3.932 -39.460 1.00 41.62 96 GLU A CA 1
ATOM 749 C C . GLU A 1 96 ? 2.093 2.507 -39.348 1.00 41.62 96 GLU A C 1
ATOM 751 O O . GLU A 1 96 ? 3.306 2.358 -39.081 1.00 41.62 96 GLU A O 1
#

Radius of gyration: 22.24 Å; Cα contacts (8 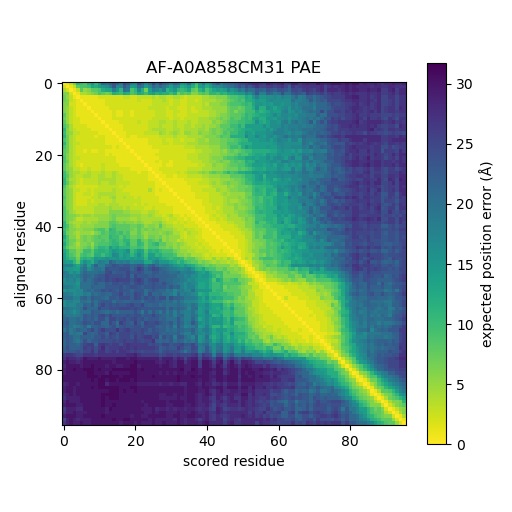Å, |Δi|>4): 23; chains: 1; bounding box: 43×41×57 Å

Foldseek 3Di:
DDLVQLVVVCVVVVVCNVVSVVCCVPPPVSVVVSVVVVVVVVVVVVVVVVVVPVVVVVVVVVVVVVVVVVVVVVVVCVVPDDDDDDDDDPPPDPDD

pLDDT: mean 75.14, std 16.46, range [41.62, 96.31]

Secondary structure (DSSP, 8-state):
---HHHHHHHHH-GGGHHHHHHHHHH-HHHHHHHHHHHHHHHHHHHHHHHHT-HHHHHHHHHHHHHHHHHHHHHHHHTTS--PPP-----------

Solvent-accessible surface area (backbone atoms only — not comparable to full-atom values): 5828 Å² total; per-residue (Å²): 134,82,61,62,48,57,55,51,50,31,71,75,39,60,96,43,34,69,60,54,53,47,43,44,72,74,33,68,67,52,39,51,52,43,49,53,51,40,55,47,51,53,51,51,52,51,49,58,59,38,71,80,32,63,71,54,50,53,52,51,51,52,51,50,53,51,52,53,51,51,49,50,49,51,61,60,44,72,75,52,95,76,84,90,77,81,83,80,88,87,83,83,82,92,81,134

Sequence (96 aa):
MSDTYLESTISRFPAFADVIAELYRDDPNVRSVCQEKQEKEVADVARSHWEDMPDRATEYGQILECLENEFLDTVSKGSGSGPPQSAPNALHNLKE

Mean predicted aligned error: 15.5 Å